Protein AF-A0A838HQR3-F1 (afdb_monomer_lite)

Secondary structure (DSSP, 8-state):
-HHHHHHHH-HHHHHHHHHS-BGGGTTB-HHHHHHTT-HHHHHHHHHHHHTT---

Sequence (55 aa):
MLDLARRVLGEETARLWLHAPVPDLDYEKPLDLLAAGEWRRVVDTLLAFAEGVTA

Foldseek 3Di:
DLVLLCVLPNNVRSVVQQQFQDVQLVRDRVVVCVVVVVPVSVNVVSVCSNVVNDD

Structure (mmCIF, N/CA/C/O backbone):
data_AF-A0A838HQR3-F1
#
_entry.id   AF-A0A838HQR3-F1
#
loop_
_atom_site.group_PDB
_atom_site.id
_atom_site.type_symbol
_atom_site.label_atom_id
_atom_site.label_alt_id
_atom_site.label_comp_id
_atom_site.label_asym_id
_atom_site.label_entity_id
_atom_site.label_seq_id
_atom_site.pdbx_PDB_ins_code
_atom_site.Cartn_x
_atom_site.Cartn_y
_atom_site.Cartn_z
_atom_site.occupancy
_atom_site.B_iso_or_equiv
_atom_site.auth_seq_id
_atom_site.auth_comp_id
_atom_site.auth_asym_id
_atom_site.auth_atom_id
_atom_site.pdbx_PDB_model_num
ATOM 1 N N . MET A 1 1 ? 5.660 4.711 3.941 1.00 81.00 1 MET A N 1
ATOM 2 C CA . MET A 1 1 ? 4.815 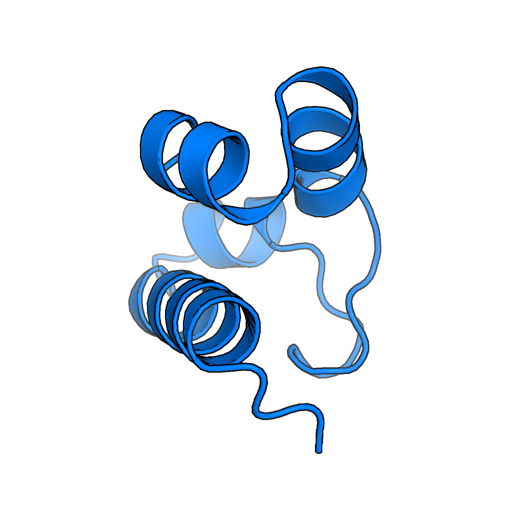3.993 2.957 1.00 81.00 1 MET A CA 1
ATOM 3 C C . MET A 1 1 ? 4.876 4.621 1.580 1.00 81.00 1 MET A C 1
ATOM 5 O O . MET A 1 1 ? 5.361 3.959 0.675 1.00 81.00 1 MET A O 1
ATOM 9 N N . LEU A 1 2 ? 4.467 5.884 1.413 1.00 85.12 2 LEU A N 1
ATOM 10 C CA . LEU A 1 2 ? 4.508 6.542 0.103 1.00 85.12 2 LEU A CA 1
ATOM 11 C C . LEU A 1 2 ? 5.910 6.524 -0.532 1.00 85.12 2 LEU A C 1
ATOM 13 O O . LEU A 1 2 ? 6.027 6.231 -1.713 1.00 85.12 2 LEU A O 1
ATOM 17 N N . ASP A 1 3 ? 6.976 6.737 0.243 1.00 92.19 3 ASP A N 1
ATOM 18 C CA . ASP A 1 3 ? 8.346 6.703 -0.294 1.00 92.19 3 ASP A CA 1
ATOM 19 C C . ASP A 1 3 ? 8.774 5.315 -0.792 1.00 92.19 3 ASP A C 1
ATOM 21 O O . ASP A 1 3 ? 9.464 5.212 -1.804 1.00 92.19 3 ASP A O 1
ATOM 25 N N . LEU A 1 4 ? 8.321 4.243 -0.128 1.00 91.00 4 LEU A N 1
ATOM 26 C CA . LEU A 1 4 ? 8.564 2.871 -0.583 1.00 91.00 4 LEU A CA 1
ATOM 27 C C . LEU A 1 4 ? 7.844 2.627 -1.911 1.00 91.00 4 LEU A C 1
ATOM 29 O O . LEU A 1 4 ? 8.471 2.199 -2.874 1.00 91.00 4 LEU A O 1
ATOM 33 N N . ALA A 1 5 ? 6.559 2.979 -1.987 1.00 90.56 5 ALA A N 1
ATOM 34 C CA . ALA A 1 5 ? 5.787 2.850 -3.217 1.00 90.56 5 ALA A CA 1
ATOM 35 C C . ALA A 1 5 ? 6.410 3.661 -4.367 1.00 90.56 5 ALA A C 1
ATOM 37 O O . ALA A 1 5 ? 6.556 3.138 -5.467 1.00 90.56 5 ALA A O 1
ATOM 38 N N . ARG A 1 6 ? 6.860 4.902 -4.116 1.00 94.38 6 ARG A N 1
ATOM 39 C CA . ARG A 1 6 ? 7.542 5.744 -5.122 1.00 94.38 6 ARG A CA 1
ATOM 40 C C . ARG A 1 6 ? 8.843 5.122 -5.612 1.00 94.38 6 ARG A C 1
ATOM 42 O O . ARG A 1 6 ? 9.151 5.227 -6.793 1.00 94.38 6 ARG A O 1
ATOM 49 N N . ARG A 1 7 ? 9.601 4.479 -4.721 1.00 93.62 7 ARG A N 1
ATOM 50 C CA . ARG A 1 7 ? 10.846 3.792 -5.079 1.00 93.62 7 ARG A CA 1
ATOM 51 C C . ARG A 1 7 ? 10.598 2.554 -5.941 1.00 93.62 7 ARG A C 1
ATOM 53 O O . ARG A 1 7 ? 11.395 2.296 -6.833 1.00 93.62 7 ARG A O 1
ATOM 60 N N . VAL A 1 8 ? 9.535 1.801 -5.662 1.00 93.25 8 VAL A N 1
ATOM 61 C CA . VAL A 1 8 ? 9.221 0.550 -6.372 1.00 93.25 8 VAL A CA 1
ATOM 62 C C . VAL A 1 8 ? 8.509 0.813 -7.702 1.00 93.25 8 VAL A C 1
ATOM 64 O O . VAL A 1 8 ? 8.875 0.235 -8.717 1.00 93.25 8 VAL A O 1
ATOM 67 N N . LEU A 1 9 ? 7.508 1.694 -7.712 1.00 92.38 9 LEU A N 1
ATOM 68 C CA . LEU A 1 9 ? 6.586 1.880 -8.841 1.00 92.38 9 LEU A CA 1
ATOM 69 C C . LEU A 1 9 ? 6.854 3.156 -9.657 1.00 92.38 9 LEU A C 1
ATOM 71 O O . LEU A 1 9 ? 6.308 3.322 -10.748 1.00 92.38 9 LEU A O 1
ATOM 75 N N . GLY A 1 10 ? 7.662 4.078 -9.129 1.00 92.25 10 GLY A N 1
ATOM 76 C CA . GLY A 1 10 ? 7.795 5.440 -9.644 1.00 92.25 10 GLY A CA 1
ATOM 77 C C . GLY A 1 10 ? 6.777 6.405 -9.027 1.00 92.25 10 GLY A C 1
ATOM 78 O O . GLY A 1 10 ? 5.794 6.005 -8.406 1.00 92.25 10 GLY A O 1
ATOM 79 N N . GLU A 1 11 ? 7.028 7.710 -9.161 1.00 90.75 11 GLU A N 1
ATOM 80 C CA . GLU A 1 11 ? 6.287 8.733 -8.413 1.00 90.75 11 GLU A CA 1
ATOM 81 C C . GLU A 1 11 ? 4.789 8.792 -8.732 1.00 90.75 11 GLU A C 1
ATOM 83 O O . GLU A 1 11 ? 3.969 8.755 -7.813 1.00 90.75 11 GLU A O 1
ATOM 88 N N . GLU A 1 12 ? 4.439 8.888 -10.014 1.00 90.88 12 GLU A N 1
ATOM 89 C CA . GLU A 1 12 ? 3.042 9.008 -10.442 1.00 90.88 12 GLU A CA 1
ATOM 90 C C . GLU A 1 12 ? 2.274 7.707 -10.170 1.00 90.88 12 GLU A C 1
ATOM 92 O O . GLU A 1 12 ? 1.205 7.706 -9.554 1.00 90.88 12 GLU A O 1
ATOM 97 N N . THR A 1 13 ? 2.875 6.573 -10.538 1.00 93.75 13 THR A N 1
ATOM 98 C CA . THR A 1 13 ? 2.293 5.242 -10.347 1.00 93.75 13 THR A CA 1
ATOM 99 C C . THR A 1 13 ? 2.026 4.947 -8.878 1.00 93.75 13 THR A C 1
ATOM 101 O O . THR A 1 13 ? 0.987 4.386 -8.556 1.00 93.75 13 THR A O 1
ATOM 104 N N . ALA A 1 14 ? 2.914 5.358 -7.967 1.00 94.06 14 ALA A N 1
ATOM 105 C CA . ALA A 1 14 ? 2.733 5.128 -6.539 1.00 94.06 14 ALA A CA 1
ATOM 106 C C . ALA A 1 14 ? 1.473 5.801 -5.986 1.00 94.06 14 ALA A C 1
ATOM 108 O O . ALA A 1 14 ? 0.760 5.198 -5.185 1.00 94.06 14 ALA A O 1
ATOM 109 N N . ARG A 1 15 ? 1.177 7.036 -6.417 1.00 92.75 15 ARG A N 1
ATOM 110 C CA . ARG A 1 15 ? -0.046 7.732 -5.992 1.00 92.75 15 ARG A CA 1
ATOM 111 C C . ARG A 1 15 ? -1.279 7.003 -6.508 1.00 92.75 15 ARG A C 1
ATOM 113 O O . ARG A 1 15 ? -2.178 6.714 -5.728 1.00 92.75 15 ARG A O 1
ATOM 120 N N . LEU A 1 16 ? -1.298 6.666 -7.795 1.00 95.44 16 LEU A N 1
ATOM 121 C CA . LEU A 1 16 ? -2.426 5.964 -8.409 1.00 95.44 16 LEU A CA 1
ATOM 122 C C . LEU A 1 16 ? -2.652 4.588 -7.778 1.00 95.44 16 LEU A C 1
ATOM 124 O O . LEU A 1 16 ? -3.782 4.253 -7.434 1.00 95.44 16 LEU A O 1
ATOM 128 N N . TRP A 1 17 ? -1.578 3.832 -7.560 1.00 95.25 17 TRP A N 1
ATOM 129 C CA . TRP A 1 17 ? -1.625 2.497 -6.975 1.00 95.25 17 TRP A CA 1
ATOM 130 C C . TRP A 1 17 ? -2.232 2.504 -5.570 1.00 95.25 17 TRP A C 1
ATOM 132 O O . TRP A 1 17 ? -3.095 1.685 -5.282 1.00 95.25 17 TRP A O 1
ATOM 142 N N . LEU A 1 18 ? -1.876 3.477 -4.721 1.00 95.56 18 LEU A N 1
ATOM 143 C CA . LEU A 1 18 ? -2.444 3.587 -3.370 1.00 95.56 18 LEU A CA 1
ATOM 144 C C . LEU A 1 18 ? -3.970 3.788 -3.359 1.00 95.56 18 LEU A C 1
ATOM 146 O O . LEU A 1 18 ? -4.627 3.413 -2.387 1.00 95.56 18 LEU A O 1
ATOM 150 N N . HIS A 1 19 ? -4.529 4.379 -4.417 1.00 96.06 19 HIS A N 1
ATOM 151 C CA . HIS A 1 19 ? -5.957 4.678 -4.543 1.00 96.06 19 HIS A CA 1
ATOM 152 C C . HIS A 1 19 ? -6.735 3.660 -5.390 1.00 96.06 19 HIS A C 1
ATOM 154 O O . HIS A 1 19 ? -7.970 3.729 -5.441 1.00 96.06 19 HIS A O 1
ATOM 160 N N . ALA A 1 20 ? -6.042 2.732 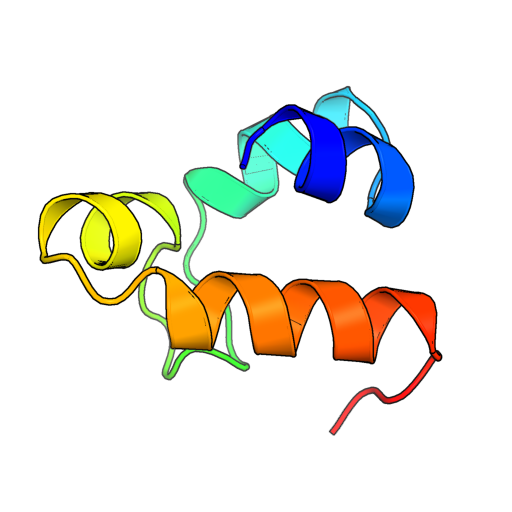-6.047 1.00 96.25 20 ALA A N 1
ATOM 161 C CA . ALA A 1 20 ? -6.635 1.740 -6.928 1.00 96.25 20 ALA A CA 1
ATOM 162 C C . ALA A 1 20 ? -6.838 0.395 -6.206 1.00 96.25 20 ALA A C 1
ATOM 164 O O . ALA A 1 20 ? -6.044 0.046 -5.336 1.00 96.25 20 ALA A O 1
ATOM 165 N N . PRO A 1 21 ? -7.880 -0.375 -6.564 1.00 96.88 21 PRO A N 1
ATOM 166 C CA . PRO A 1 21 ? -7.976 -1.792 -6.215 1.00 96.88 21 PRO A CA 1
ATOM 167 C C . PRO A 1 21 ? -6.765 -2.565 -6.747 1.00 96.88 21 PRO A C 1
ATOM 169 O O . PRO A 1 21 ? -6.446 -2.454 -7.934 1.00 96.88 21 PRO A O 1
ATOM 172 N N . VAL A 1 22 ? -6.110 -3.355 -5.895 1.00 95.62 22 VAL A N 1
ATOM 173 C CA . VAL A 1 22 ? -4.913 -4.127 -6.267 1.00 95.62 22 VAL A CA 1
ATOM 174 C C . VAL A 1 22 ? -5.219 -5.627 -6.208 1.00 95.62 22 VAL A C 1
ATOM 176 O O . VAL A 1 22 ? -5.591 -6.109 -5.139 1.00 95.62 22 VAL A O 1
ATOM 179 N N . PRO A 1 23 ? -5.058 -6.386 -7.310 1.00 94.38 23 PRO A N 1
ATOM 180 C CA . PRO A 1 23 ? -5.357 -7.821 -7.338 1.00 94.38 23 PRO A CA 1
ATOM 181 C C . PRO A 1 23 ? -4.615 -8.636 -6.270 1.00 94.38 23 PRO A C 1
ATOM 183 O O . PRO A 1 23 ? -5.237 -9.444 -5.590 1.00 94.38 23 PRO A O 1
ATOM 186 N N . ASP A 1 24 ? -3.325 -8.360 -6.053 1.00 93.44 24 ASP A N 1
ATOM 187 C CA . ASP A 1 24 ? -2.489 -9.020 -5.032 1.00 93.44 24 ASP A CA 1
ATOM 188 C C . ASP A 1 24 ? -2.893 -8.695 -3.582 1.00 93.44 24 ASP A C 1
ATOM 190 O O . ASP A 1 24 ? -2.362 -9.268 -2.632 1.00 93.44 24 ASP A O 1
ATOM 194 N N . LEU A 1 25 ? -3.821 -7.753 -3.403 1.00 95.88 25 LEU A N 1
ATOM 195 C CA . LEU A 1 25 ? -4.397 -7.352 -2.122 1.00 95.88 25 LEU A CA 1
ATOM 196 C C . LEU A 1 25 ? -5.893 -7.686 -2.070 1.00 95.88 25 LEU A C 1
ATOM 198 O O . LEU A 1 25 ? -6.665 -6.932 -1.493 1.00 95.88 25 LEU A O 1
ATOM 202 N N . ASP A 1 26 ? -6.321 -8.773 -2.718 1.00 96.25 26 ASP A N 1
ATOM 203 C CA . ASP A 1 26 ? -7.729 -9.197 -2.788 1.00 96.25 26 ASP A CA 1
ATOM 204 C C . ASP A 1 26 ? -8.666 -8.112 -3.352 1.00 96.25 26 ASP A C 1
ATOM 206 O O . ASP A 1 26 ? -9.833 -8.004 -2.975 1.00 96.25 26 ASP A O 1
ATOM 210 N N . TYR A 1 27 ? -8.151 -7.295 -4.278 1.00 96.44 27 TYR A N 1
ATOM 211 C CA . TYR A 1 27 ? -8.828 -6.120 -4.836 1.00 96.44 27 TYR A CA 1
ATOM 212 C C . TYR A 1 27 ? -9.140 -5.016 -3.810 1.00 96.44 27 TYR A C 1
ATOM 214 O O . TYR A 1 27 ? -9.921 -4.105 -4.096 1.00 96.44 27 TYR A O 1
ATOM 222 N N . GLU A 1 28 ? -8.501 -5.030 -2.641 1.00 97.62 28 GLU A N 1
ATOM 223 C CA . GLU A 1 28 ? -8.547 -3.920 -1.694 1.00 97.62 28 GLU A CA 1
ATOM 224 C C . GLU A 1 28 ? -7.659 -2.759 -2.165 1.00 97.62 28 GLU A C 1
ATOM 226 O O . GLU A 1 28 ? -6.684 -2.930 -2.908 1.00 97.62 28 GLU A O 1
ATOM 231 N N . LYS A 1 29 ? -7.996 -1.540 -1.728 1.00 97.50 29 LYS A N 1
ATOM 232 C CA . LYS A 1 29 ? -7.134 -0.378 -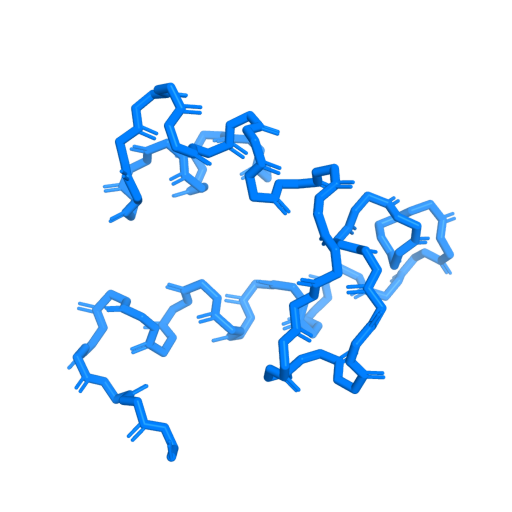1.948 1.00 97.50 29 LYS A CA 1
ATOM 233 C C . LYS A 1 29 ? -6.034 -0.365 -0.890 1.00 97.50 29 LYS A C 1
ATOM 235 O O . LYS A 1 29 ? -6.348 -0.435 0.302 1.00 97.50 29 LYS A O 1
ATOM 240 N N . PRO A 1 30 ? -4.765 -0.151 -1.268 1.00 97.50 30 PRO A N 1
ATOM 241 C CA . PRO A 1 30 ? -3.678 -0.06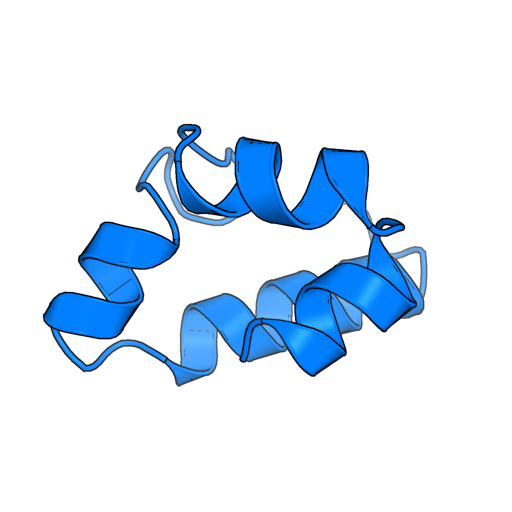0 -0.301 1.00 97.50 30 PRO A CA 1
ATOM 242 C C . PRO A 1 30 ? -3.914 1.001 0.778 1.00 97.50 30 PRO A C 1
ATOM 244 O O . PRO A 1 30 ? -3.556 0.791 1.933 1.00 97.50 30 PRO A O 1
ATOM 247 N N . LEU A 1 31 ? -4.524 2.140 0.431 1.00 96.56 31 LEU A N 1
ATOM 248 C CA . LEU A 1 31 ? -4.805 3.194 1.405 1.00 96.56 31 LEU A CA 1
ATOM 249 C C . LEU A 1 31 ? -5.817 2.761 2.476 1.00 96.56 31 LEU A C 1
ATOM 251 O O . LEU A 1 31 ? -5.655 3.134 3.637 1.00 96.56 31 LEU A O 1
ATOM 255 N N . ASP A 1 32 ? -6.812 1.954 2.107 1.00 97.88 32 ASP A N 1
ATOM 256 C CA . ASP A 1 32 ? -7.824 1.457 3.043 1.00 97.88 32 ASP A CA 1
ATOM 257 C C . ASP A 1 32 ? -7.197 0.440 4.011 1.00 97.88 32 ASP A C 1
ATOM 259 O O . ASP A 1 32 ? -7.396 0.531 5.223 1.00 97.88 32 ASP A O 1
ATOM 263 N N . LEU A 1 33 ? -6.327 -0.442 3.506 1.00 97.69 33 LEU A N 1
ATOM 264 C CA . LEU A 1 33 ? -5.534 -1.359 4.333 1.00 97.69 33 LEU A CA 1
ATOM 265 C C . LEU A 1 33 ? -4.616 -0.614 5.308 1.00 97.69 33 LEU A C 1
ATOM 267 O O . LEU A 1 33 ? -4.529 -0.964 6.484 1.00 97.69 33 LEU A O 1
ATOM 271 N N . LEU A 1 34 ? -3.958 0.455 4.853 1.00 96.12 34 LEU A N 1
ATOM 272 C CA . LEU A 1 34 ? -3.149 1.304 5.727 1.00 96.12 34 LEU A CA 1
ATOM 273 C C . LEU A 1 34 ? -3.990 1.958 6.828 1.00 96.12 34 LEU A C 1
ATOM 275 O O . LEU A 1 34 ? -3.551 1.995 7.977 1.00 96.12 34 LEU A O 1
ATOM 279 N N . ALA A 1 35 ? -5.189 2.443 6.495 1.00 96.62 35 ALA A N 1
ATOM 280 C CA . ALA A 1 35 ? -6.113 3.028 7.463 1.00 96.62 35 ALA A CA 1
ATOM 281 C C . ALA A 1 35 ? -6.622 1.998 8.488 1.00 96.62 35 ALA A C 1
ATOM 283 O O . ALA A 1 35 ? -6.807 2.342 9.654 1.00 96.62 35 ALA A O 1
ATOM 284 N N . ALA A 1 36 ? -6.786 0.737 8.078 1.00 97.25 36 ALA A N 1
ATOM 285 C CA . ALA A 1 36 ? -7.149 -0.380 8.952 1.00 97.25 36 ALA A CA 1
ATOM 286 C C . ALA A 1 36 ? -5.982 -0.899 9.818 1.00 97.25 36 ALA A C 1
ATOM 288 O O . ALA A 1 36 ? -6.191 -1.727 10.701 1.00 97.25 36 ALA A O 1
ATOM 289 N N . GLY A 1 37 ? -4.753 -0.417 9.595 1.00 97.38 37 GLY A N 1
ATOM 290 C CA . GLY A 1 3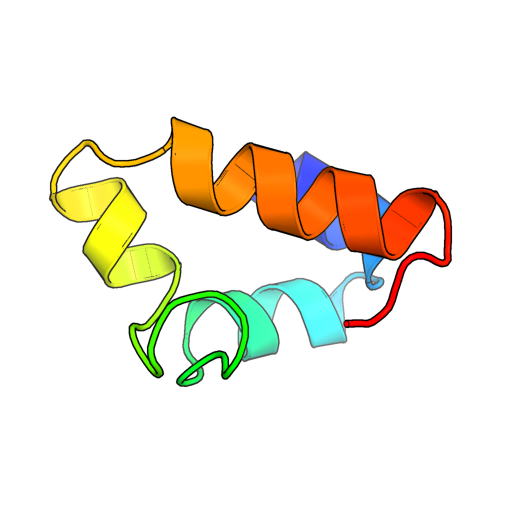7 ? -3.553 -0.886 10.295 1.00 97.38 37 GLY A CA 1
ATOM 291 C C . GLY A 1 37 ? -2.905 -2.133 9.679 1.00 97.38 37 GLY A C 1
ATOM 292 O O . GLY A 1 37 ? -1.898 -2.610 10.198 1.00 97.38 37 GLY A O 1
ATOM 293 N N . GLU A 1 38 ? -3.397 -2.604 8.534 1.00 96.94 38 GLU A N 1
ATOM 294 C CA . GLU A 1 38 ? -2.909 -3.763 7.770 1.00 96.94 38 GLU A CA 1
ATOM 295 C C . GLU A 1 38 ? -1.677 -3.418 6.907 1.00 96.94 38 GLU A C 1
ATOM 297 O O . GLU A 1 38 ? -1.508 -3.867 5.771 1.00 96.94 38 GLU A O 1
ATOM 302 N N . TRP A 1 39 ? -0.773 -2.588 7.435 1.00 95.50 39 TRP A N 1
ATOM 303 C CA . TRP A 1 39 ? 0.369 -2.053 6.686 1.00 95.50 39 TRP A CA 1
ATOM 304 C C . TRP A 1 39 ? 1.345 -3.128 6.208 1.00 95.50 39 TRP A C 1
ATOM 306 O O . TRP A 1 39 ? 2.031 -2.917 5.208 1.00 95.50 39 TRP A O 1
ATOM 316 N N . ARG A 1 40 ? 1.412 -4.271 6.901 1.00 96.69 40 ARG A N 1
ATOM 317 C CA . ARG A 1 40 ? 2.333 -5.358 6.561 1.00 96.69 40 ARG A CA 1
ATOM 318 C C . ARG A 1 40 ? 2.006 -5.963 5.198 1.00 96.69 40 ARG A C 1
ATOM 320 O O . ARG A 1 40 ? 2.906 -6.054 4.376 1.00 96.69 40 ARG A O 1
ATOM 327 N N . ARG A 1 41 ? 0.723 -6.229 4.920 1.00 95.94 41 ARG A N 1
ATOM 328 C CA . ARG A 1 41 ? 0.261 -6.740 3.615 1.00 95.94 41 ARG A CA 1
ATOM 329 C C . ARG A 1 41 ? 0.702 -5.817 2.476 1.00 95.94 41 ARG A C 1
ATOM 331 O O . ARG A 1 41 ? 1.281 -6.264 1.498 1.00 95.94 41 ARG A O 1
ATOM 338 N N . VAL A 1 42 ? 0.510 -4.509 2.654 1.00 96.56 42 VAL A N 1
ATOM 339 C CA . VAL A 1 42 ? 0.881 -3.494 1.653 1.00 96.56 42 VAL A CA 1
ATOM 340 C C . VAL A 1 42 ? 2.397 -3.441 1.420 1.00 96.56 42 VAL A C 1
ATOM 342 O O . VAL A 1 42 ? 2.837 -3.275 0.283 1.00 96.56 42 VAL A O 1
ATOM 345 N N . VAL A 1 43 ? 3.205 -3.560 2.479 1.00 96.25 43 VAL A N 1
ATOM 346 C CA . VAL A 1 43 ? 4.672 -3.604 2.360 1.00 96.25 43 VAL A CA 1
ATOM 347 C C . VAL A 1 43 ? 5.119 -4.863 1.627 1.00 96.25 43 VAL A C 1
ATOM 349 O O . VAL A 1 43 ? 5.921 -4.751 0.703 1.00 96.25 43 VAL A O 1
ATOM 352 N N . ASP A 1 44 ? 4.591 -6.024 2.004 1.00 96.12 44 ASP A N 1
ATOM 353 C CA . ASP A 1 44 ? 4.982 -7.307 1.421 1.00 96.12 44 ASP A CA 1
ATOM 354 C C . ASP A 1 44 ? 4.683 -7.338 -0.086 1.00 96.12 44 ASP A C 1
ATOM 356 O O . ASP A 1 44 ? 5.550 -7.710 -0.876 1.00 96.12 44 ASP A O 1
ATOM 360 N N . THR A 1 45 ? 3.524 -6.826 -0.513 1.00 95.81 45 THR A N 1
ATOM 361 C CA . THR A 1 45 ? 3.188 -6.680 -1.940 1.00 95.81 45 THR A CA 1
ATOM 362 C C . THR A 1 45 ? 4.159 -5.753 -2.680 1.00 95.81 45 THR A C 1
ATOM 364 O O . THR A 1 45 ? 4.616 -6.077 -3.774 1.00 95.81 45 THR A O 1
ATOM 367 N N . LEU A 1 46 ? 4.527 -4.606 -2.097 1.00 94.81 46 LEU A N 1
ATOM 368 C CA . LEU A 1 46 ? 5.495 -3.692 -2.721 1.00 94.81 46 LEU A CA 1
ATOM 369 C C . LEU A 1 46 ? 6.893 -4.312 -2.833 1.00 94.81 46 LEU A C 1
ATOM 371 O O . LEU A 1 46 ? 7.600 -4.056 -3.807 1.00 94.81 46 LEU A O 1
ATOM 375 N N . LEU A 1 47 ? 7.307 -5.113 -1.852 1.00 94.31 47 LEU A N 1
ATOM 376 C CA . LEU A 1 47 ? 8.582 -5.823 -1.908 1.00 94.31 47 LEU A CA 1
ATOM 377 C C . LEU A 1 47 ? 8.554 -6.934 -2.963 1.00 94.31 47 LEU A C 1
ATOM 379 O O . LEU A 1 47 ? 9.501 -7.032 -3.738 1.00 94.31 47 LEU A O 1
ATOM 383 N N . ALA A 1 48 ? 7.451 -7.677 -3.080 1.00 93.25 48 ALA A N 1
ATOM 384 C CA . ALA A 1 48 ? 7.276 -8.673 -4.137 1.00 93.25 48 ALA A CA 1
ATOM 385 C C . ALA A 1 48 ? 7.407 -8.051 -5.540 1.00 93.25 48 ALA A C 1
ATOM 387 O O . ALA A 1 48 ? 8.134 -8.570 -6.390 1.00 93.25 48 ALA A O 1
ATOM 388 N N . PHE A 1 49 ? 6.808 -6.873 -5.762 1.00 90.88 49 PHE A N 1
ATOM 389 C CA . PHE A 1 49 ? 6.984 -6.128 -7.014 1.00 90.88 49 PHE A CA 1
ATOM 390 C C . PHE A 1 49 ? 8.438 -5.711 -7.259 1.00 90.88 49 PHE A C 1
ATOM 392 O O . PHE A 1 49 ? 8.910 -5.782 -8.393 1.00 90.88 49 PHE A O 1
ATOM 399 N N . ALA A 1 50 ? 9.165 -5.298 -6.217 1.00 89.75 50 ALA A N 1
ATOM 400 C CA . ALA A 1 50 ? 10.577 -4.930 -6.332 1.00 89.75 50 ALA A CA 1
ATOM 401 C C . ALA A 1 50 ? 11.474 -6.126 -6.696 1.00 89.75 50 ALA A C 1
ATOM 403 O O . ALA A 1 50 ? 12.491 -5.950 -7.365 1.00 89.75 50 ALA A O 1
ATOM 404 N N . GLU A 1 51 ? 11.092 -7.330 -6.271 1.00 89.56 51 GLU A N 1
ATOM 405 C CA . GLU A 1 51 ? 11.789 -8.585 -6.568 1.00 89.56 51 GLU A CA 1
ATOM 406 C C . GLU A 1 51 ? 11.405 -9.180 -7.936 1.00 89.56 51 GLU A C 1
ATOM 408 O O . GLU A 1 51 ? 12.014 -10.153 -8.377 1.00 89.56 51 GLU A O 1
ATOM 413 N N . GLY A 1 52 ? 10.426 -8.591 -8.637 1.00 81.06 52 GLY A N 1
ATOM 414 C CA . GLY A 1 52 ? 9.905 -9.119 -9.901 1.00 81.06 52 GLY A CA 1
ATOM 415 C C . GLY A 1 52 ? 9.051 -10.379 -9.728 1.00 81.06 52 GLY A C 1
ATOM 416 O O . GLY A 1 52 ? 8.821 -11.102 -10.696 1.00 81.06 52 GLY A O 1
ATOM 417 N N . VAL A 1 53 ? 8.583 -10.648 -8.506 1.00 64.56 53 VAL A N 1
ATOM 418 C CA . VAL A 1 53 ? 7.658 -11.738 -8.199 1.00 64.56 53 VAL A CA 1
ATOM 419 C C . VAL A 1 53 ? 6.245 -11.218 -8.440 1.00 64.56 53 VAL A C 1
ATOM 421 O O . VAL A 1 53 ? 5.646 -10.586 -7.574 1.00 64.56 53 VAL A O 1
ATOM 424 N N . THR A 1 54 ? 5.716 -11.444 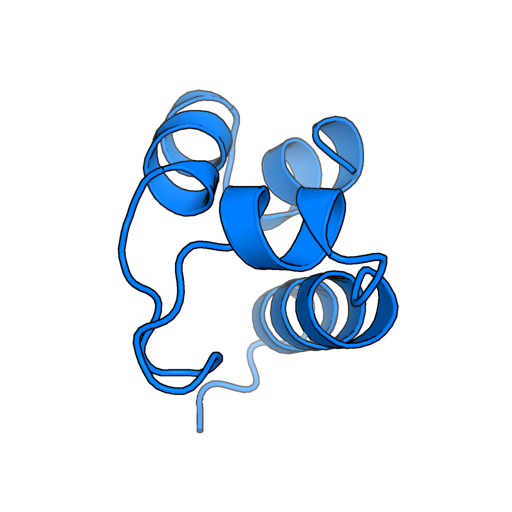-9.640 1.00 57.06 54 THR A N 1
ATOM 425 C CA . THR A 1 54 ? 4.278 -11.305 -9.902 1.00 57.06 54 THR A CA 1
ATOM 426 C C . THR A 1 54 ? 3.640 -12.684 -9.800 1.00 57.06 54 THR A C 1
ATOM 428 O O . THR A 1 54 ? 4.110 -13.609 -10.468 1.00 57.06 54 THR A O 1
ATOM 431 N N . ALA A 1 55 ? 2.636 -12.820 -8.933 1.00 54.19 55 ALA A N 1
ATOM 432 C CA . ALA A 1 55 ? 1.853 -14.044 -8.766 1.00 54.19 55 ALA A CA 1
ATOM 433 C C . ALA A 1 55 ? 0.982 -14.350 -9.996 1.00 54.19 55 ALA A C 1
ATOM 435 O O . ALA A 1 55 ? 0.621 -13.399 -10.729 1.00 54.19 55 ALA A O 1
#

Radius of gyration: 10.04 Å; chains: 1; bounding box: 21×23×21 Å

pLDDT: mean 92.12, std 8.87, range [54.19, 97.88]